Protein AF-A0AAT9H8S4-F1 (afdb_monomer)

Structure (mmCIF, N/CA/C/O backbone):
data_AF-A0AAT9H8S4-F1
#
_entry.id   AF-A0AAT9H8S4-F1
#
loop_
_atom_site.group_PDB
_atom_site.id
_atom_site.type_symbol
_atom_site.label_atom_id
_atom_site.label_alt_id
_atom_site.label_comp_id
_atom_site.label_asym_id
_atom_site.label_entity_id
_atom_site.label_seq_id
_atom_site.pdbx_PDB_ins_code
_atom_site.Cartn_x
_atom_site.Cartn_y
_atom_site.Cartn_z
_atom_site.occupancy
_atom_site.B_iso_or_equiv
_atom_site.auth_seq_id
_atom_site.auth_comp_id
_atom_site.auth_asym_id
_atom_site.auth_atom_id
_atom_site.pdbx_PDB_model_num
ATOM 1 N N . MET A 1 1 ? -5.177 -7.828 -10.642 1.00 79.25 1 MET A N 1
ATOM 2 C CA . MET A 1 1 ? -4.055 -7.073 -11.244 1.00 79.25 1 MET A CA 1
ATOM 3 C C . MET A 1 1 ? -4.598 -6.232 -12.386 1.00 79.25 1 MET A C 1
ATOM 5 O O . MET A 1 1 ? -5.302 -6.782 -13.224 1.00 79.25 1 MET A O 1
ATOM 9 N N . ARG A 1 2 ? -4.326 -4.923 -12.400 1.00 90.56 2 ARG A N 1
ATOM 10 C CA . ARG A 1 2 ? -4.705 -4.004 -13.485 1.00 90.56 2 ARG A CA 1
ATOM 11 C C . ARG A 1 2 ? -3.444 -3.386 -14.079 1.00 90.56 2 ARG A C 1
ATOM 13 O O . ARG A 1 2 ? -2.612 -2.885 -13.331 1.00 90.56 2 ARG A O 1
ATOM 20 N N . THR A 1 3 ? -3.341 -3.374 -15.402 1.00 88.88 3 THR A N 1
ATOM 21 C CA . THR A 1 3 ? -2.200 -2.789 -16.121 1.00 88.88 3 THR A CA 1
ATOM 22 C C . THR A 1 3 ? -2.670 -1.614 -16.969 1.00 88.88 3 THR A C 1
ATOM 24 O O . THR A 1 3 ? -3.715 -1.690 -17.615 1.00 88.88 3 THR A O 1
ATOM 27 N N . VAL A 1 4 ? -1.908 -0.523 -16.961 1.00 88.75 4 VAL A N 1
ATOM 28 C CA . VAL A 1 4 ? -2.146 0.687 -17.758 1.00 88.75 4 VAL A CA 1
ATOM 29 C C . VAL A 1 4 ? -0.836 1.084 -18.437 1.00 88.75 4 VAL A C 1
ATOM 31 O O . VAL A 1 4 ? 0.239 0.946 -17.857 1.00 88.75 4 VAL A O 1
ATOM 34 N N . ARG A 1 5 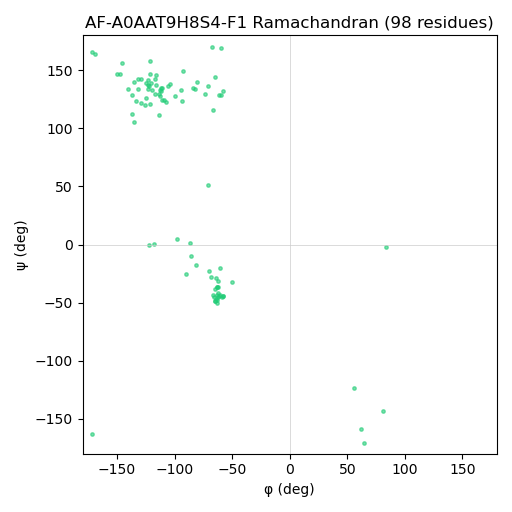? -0.916 1.567 -19.677 1.00 87.50 5 ARG A N 1
ATOM 35 C CA . ARG A 1 5 ? 0.222 2.129 -20.416 1.00 87.50 5 ARG A CA 1
ATOM 36 C C . ARG A 1 5 ? -0.045 3.601 -20.705 1.00 87.50 5 ARG A C 1
ATOM 38 O O . ARG A 1 5 ? -1.187 3.952 -20.994 1.00 87.50 5 ARG A O 1
ATOM 45 N N . GLY A 1 6 ? 0.987 4.433 -20.644 1.00 82.50 6 GLY A N 1
ATOM 46 C CA . GLY A 1 6 ? 0.885 5.850 -20.988 1.00 82.50 6 GLY A CA 1
ATOM 47 C C . GLY A 1 6 ? 2.249 6.522 -21.098 1.00 82.50 6 GLY A C 1
ATOM 48 O O . GLY A 1 6 ? 3.245 5.983 -20.620 1.00 82.50 6 GLY A O 1
ATOM 49 N N . ASP A 1 7 ? 2.284 7.700 -21.714 1.00 81.00 7 ASP A N 1
ATOM 50 C CA . ASP A 1 7 ? 3.497 8.507 -21.834 1.00 81.00 7 ASP A CA 1
ATOM 51 C C . ASP A 1 7 ? 3.585 9.520 -20.690 1.00 81.00 7 ASP A C 1
ATOM 53 O O . ASP A 1 7 ? 2.689 10.340 -20.481 1.00 81.00 7 ASP A O 1
ATOM 57 N N . ALA A 1 8 ? 4.682 9.472 -19.935 1.00 73.44 8 ALA A N 1
ATOM 58 C CA . ALA A 1 8 ? 4.988 10.467 -18.920 1.00 73.44 8 ALA A CA 1
ATOM 59 C C . ALA A 1 8 ? 5.675 11.678 -19.563 1.00 73.44 8 ALA A C 1
ATOM 61 O O . ALA A 1 8 ? 6.654 11.524 -20.293 1.00 73.44 8 ALA A O 1
ATOM 62 N N . LEU A 1 9 ? 5.237 12.890 -19.197 1.00 72.56 9 LEU A N 1
ATOM 63 C CA . LEU A 1 9 ? 5.715 14.163 -19.766 1.00 72.56 9 LEU A CA 1
ATOM 64 C C . LEU A 1 9 ? 7.248 14.310 -19.805 1.00 72.56 9 LEU A C 1
ATOM 66 O O . LEU A 1 9 ? 7.777 14.971 -20.692 1.00 72.56 9 LEU A O 1
ATOM 70 N N . ARG A 1 10 ? 7.961 13.720 -18.835 1.00 70.81 10 ARG A N 1
ATOM 71 C CA . ARG A 1 10 ? 9.434 13.751 -18.747 1.00 70.81 10 ARG A CA 1
ATOM 72 C C . ARG A 1 10 ? 10.098 12.370 -18.722 1.00 70.81 10 ARG A C 1
ATOM 74 O O . ARG A 1 10 ? 11.317 12.298 -18.635 1.00 70.81 10 ARG A O 1
ATOM 81 N N . GLY A 1 11 ? 9.314 11.293 -18.766 1.00 67.94 11 GLY A N 1
ATOM 82 C CA . GLY A 1 11 ? 9.802 9.915 -18.611 1.00 67.94 11 GLY A CA 1
ATOM 83 C C . GLY A 1 11 ? 9.581 9.028 -19.835 1.00 67.94 11 GLY A C 1
ATOM 84 O O . GLY A 1 11 ? 9.907 7.849 -19.784 1.00 67.94 11 GLY A O 1
ATOM 85 N N . GLY A 1 12 ? 8.988 9.552 -20.911 1.00 80.25 12 GLY A N 1
ATOM 86 C CA . GLY A 1 12 ? 8.599 8.738 -22.064 1.00 80.25 12 GLY A CA 1
ATOM 87 C C . GLY A 1 12 ? 7.570 7.665 -21.695 1.00 80.25 12 GLY A C 1
ATOM 88 O O . GLY A 1 12 ? 6.878 7.782 -20.680 1.00 80.25 12 GLY A O 1
ATOM 89 N N . ALA A 1 13 ? 7.478 6.617 -22.511 1.00 87.56 13 ALA A N 1
ATOM 90 C CA . ALA A 1 13 ? 6.528 5.529 -22.306 1.00 87.56 13 ALA A CA 1
ATOM 91 C C . ALA A 1 13 ? 6.762 4.797 -20.977 1.00 87.56 13 ALA A C 1
ATOM 93 O O . ALA A 1 13 ? 7.868 4.335 -20.683 1.00 87.56 13 ALA A O 1
ATOM 94 N N . GLN A 1 14 ? 5.691 4.659 -20.200 1.00 89.19 14 GLN A N 1
ATOM 95 C CA . GLN A 1 14 ? 5.658 3.960 -18.923 1.00 89.19 14 GLN A CA 1
ATOM 96 C C . GLN A 1 14 ? 4.607 2.847 -18.950 1.00 89.19 14 GLN A C 1
ATOM 98 O O . GLN A 1 14 ? 3.496 3.001 -19.470 1.00 89.19 14 GLN A O 1
ATOM 103 N N . VAL A 1 15 ? 4.947 1.720 -18.331 1.00 92.81 15 VAL A N 1
ATOM 104 C CA . VAL A 1 15 ? 4.009 0.642 -18.013 1.00 92.81 15 VAL A CA 1
ATOM 105 C C . VAL A 1 15 ? 3.762 0.668 -16.514 1.00 92.81 15 VAL A C 1
ATOM 107 O O . VAL A 1 15 ? 4.708 0.559 -15.735 1.00 92.81 15 VAL A O 1
ATOM 110 N N . VAL A 1 16 ? 2.497 0.808 -16.125 1.00 94.44 16 VAL A N 1
ATOM 111 C CA . VAL A 1 16 ? 2.052 0.831 -14.731 1.00 94.44 16 VAL A CA 1
ATOM 112 C C . VAL A 1 16 ? 1.250 -0.429 -14.438 1.00 94.44 16 VAL A C 1
ATOM 114 O O . VAL A 1 16 ? 0.245 -0.712 -15.089 1.00 94.44 16 VAL A O 1
ATOM 117 N N . GLU A 1 17 ? 1.674 -1.164 -13.422 1.00 96.50 17 GLU A N 1
ATOM 118 C CA . GLU A 1 17 ? 0.989 -2.333 -12.882 1.00 96.50 17 GLU A CA 1
ATOM 119 C C . GLU A 1 17 ? 0.464 -2.009 -11.489 1.00 96.50 17 GLU A C 1
ATOM 121 O O . GLU A 1 17 ? 1.189 -1.471 -10.652 1.00 96.50 17 GLU A O 1
ATOM 126 N N . VAL A 1 18 ? -0.803 -2.332 -11.243 1.00 97.75 18 VAL A N 1
ATOM 127 C CA . VAL A 1 18 ? -1.467 -2.140 -9.955 1.00 97.75 18 VAL A CA 1
ATOM 128 C C . VAL A 1 18 ? -1.976 -3.484 -9.454 1.00 97.75 18 VAL A C 1
ATOM 130 O O . VAL A 1 18 ? -2.793 -4.155 -10.101 1.00 97.75 18 VAL A O 1
ATOM 133 N N . THR A 1 19 ? -1.502 -3.879 -8.281 1.00 97.94 19 THR A N 1
ATOM 134 C CA . THR A 1 19 ? -1.946 -5.074 -7.566 1.00 97.94 19 THR A CA 1
ATOM 135 C C . THR A 1 19 ? -2.473 -4.697 -6.194 1.00 97.94 19 THR A C 1
ATOM 137 O O . THR A 1 19 ? -2.133 -3.652 -5.645 1.00 97.94 19 THR A O 1
ATOM 140 N N . GLU A 1 20 ? -3.305 -5.561 -5.630 1.00 98.12 20 GLU A N 1
ATOM 141 C CA . GLU A 1 20 ? -3.687 -5.441 -4.230 1.00 98.12 20 GLU A CA 1
ATOM 14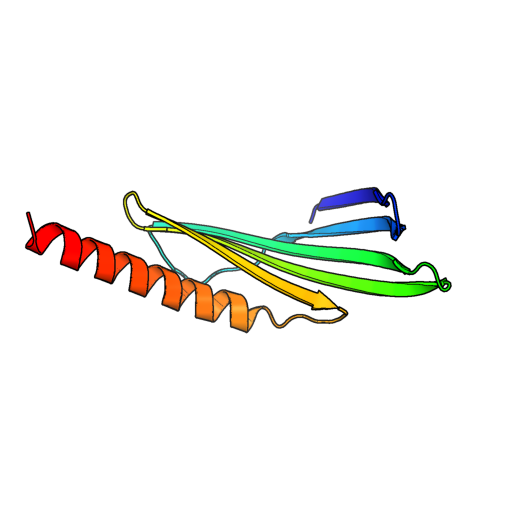2 C C . GLU A 1 20 ? -2.457 -5.646 -3.335 1.00 98.12 20 GLU A C 1
ATOM 144 O O . GLU A 1 20 ? -1.561 -6.433 -3.657 1.00 98.12 20 GLU A O 1
ATOM 149 N N . LEU A 1 21 ? -2.407 -4.909 -2.228 1.00 98.31 21 LEU A N 1
ATOM 150 C CA . LEU A 1 21 ? -1.452 -5.112 -1.148 1.00 98.31 21 LEU A CA 1
ATOM 151 C C . LEU A 1 21 ? -2.236 -5.572 0.085 1.00 98.31 21 LEU A C 1
ATOM 153 O O . LEU A 1 21 ? -2.966 -4.759 0.653 1.00 98.31 21 LEU A O 1
ATOM 157 N N . PRO A 1 22 ? -2.085 -6.834 0.525 1.00 97.94 22 PRO A N 1
ATOM 158 C CA . PRO A 1 22 ? -2.714 -7.300 1.751 1.00 97.94 22 PRO A CA 1
ATOM 159 C C . PRO A 1 22 ? -2.268 -6.451 2.942 1.00 97.94 22 PRO A C 1
ATOM 161 O O . PRO A 1 22 ? -1.071 -6.204 3.126 1.00 97.94 22 PRO A O 1
ATOM 164 N N . LEU A 1 23 ? -3.233 -6.018 3.750 1.00 98.38 23 LEU A N 1
ATOM 165 C CA . LEU A 1 23 ? -3.005 -5.228 4.957 1.00 98.38 23 LEU A CA 1
ATOM 166 C C . LEU A 1 23 ? -3.456 -6.013 6.198 1.00 98.38 23 LEU A C 1
ATOM 168 O O . LEU A 1 23 ? -4.464 -6.728 6.117 1.00 98.38 23 LEU A O 1
ATOM 172 N N . PRO A 1 24 ? -2.768 -5.849 7.348 1.00 97.75 24 PRO A N 1
ATOM 173 C CA . PRO A 1 24 ? -3.235 -6.389 8.628 1.00 97.75 24 PRO A CA 1
ATOM 174 C C . PRO A 1 24 ? -4.607 -5.813 8.981 1.00 97.75 24 PRO A C 1
ATOM 176 O O . PRO A 1 24 ? -5.035 -4.847 8.355 1.00 97.75 24 PRO A O 1
ATOM 179 N N . GLU A 1 25 ? -5.283 -6.348 10.000 1.00 97.69 25 GLU A N 1
ATOM 180 C CA . GLU A 1 25 ? -6.595 -5.868 10.475 1.00 97.69 25 GLU A CA 1
ATOM 181 C C . GLU A 1 25 ? -6.549 -4.499 11.189 1.00 97.69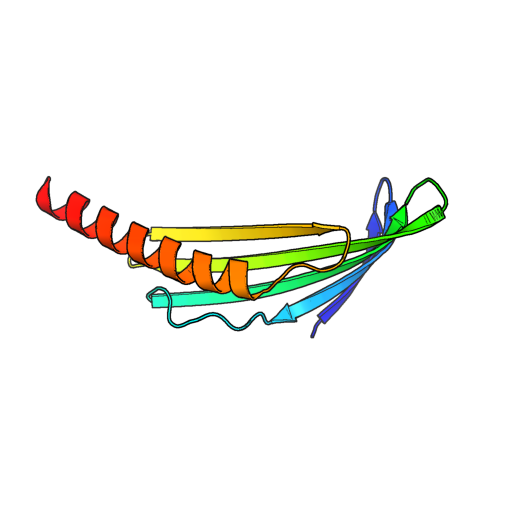 25 GLU A C 1
ATOM 183 O O . GLU A 1 25 ? -7.046 -4.303 12.296 1.00 97.69 25 GLU A O 1
ATOM 188 N N . ALA A 1 26 ? -5.931 -3.523 10.533 1.00 97.38 26 ALA A N 1
ATOM 189 C CA . ALA A 1 26 ? -5.812 -2.146 10.960 1.00 97.38 26 ALA A CA 1
ATOM 190 C C . ALA A 1 26 ? -7.077 -1.356 10.595 1.00 97.38 26 ALA A C 1
ATOM 192 O O . ALA A 1 26 ? -7.556 -1.410 9.459 1.00 97.38 26 ALA A O 1
ATOM 193 N N . GLY A 1 27 ? -7.575 -0.576 11.555 1.00 97.31 27 GLY A N 1
ATOM 194 C CA . GLY A 1 27 ? -8.792 0.223 11.423 1.00 97.31 27 GLY A CA 1
ATOM 195 C C . GLY A 1 27 ? -10.081 -0.581 11.244 1.00 97.31 27 GLY A C 1
ATOM 196 O O . GLY A 1 27 ? -10.101 -1.799 11.395 1.00 97.31 27 GLY A O 1
ATOM 197 N N . ASP A 1 28 ? -11.158 0.135 10.939 1.00 97.88 28 ASP A N 1
ATOM 198 C CA . ASP A 1 28 ? -12.497 -0.425 10.709 1.00 97.88 28 ASP A CA 1
ATOM 199 C C . ASP A 1 28 ? -12.710 -0.769 9.228 1.00 97.88 28 ASP A C 1
ATOM 201 O O . ASP A 1 28 ? -13.519 -1.623 8.875 1.00 97.88 28 ASP A O 1
ATOM 205 N N . ALA A 1 29 ? -11.982 -0.084 8.344 1.00 98.31 29 ALA A N 1
ATOM 206 C CA . ALA A 1 29 ? -11.910 -0.380 6.921 1.00 98.31 29 ALA A CA 1
ATOM 207 C C . ALA A 1 29 ? -10.518 -0.037 6.389 1.00 98.31 29 ALA A C 1
ATOM 209 O O . ALA A 1 29 ? -9.886 0.921 6.845 1.00 98.31 29 ALA A O 1
ATOM 210 N N . ARG A 1 30 ? -10.050 -0.813 5.408 1.00 98.31 30 ARG A N 1
ATOM 211 C CA . ARG A 1 30 ? -8.711 -0.672 4.834 1.00 98.31 30 ARG A CA 1
ATOM 212 C C . ARG A 1 30 ? -8.674 -1.101 3.374 1.00 98.31 30 ARG A C 1
ATOM 214 O O . ARG A 1 30 ? -9.366 -2.039 2.987 1.00 98.31 30 ARG A O 1
ATOM 221 N N . ALA A 1 31 ? -7.832 -0.440 2.593 1.00 98.50 31 ALA A N 1
ATOM 222 C CA . ALA A 1 31 ? -7.498 -0.842 1.234 1.00 98.50 31 ALA A CA 1
ATOM 223 C C . ALA A 1 31 ? -6.005 -0.620 0.992 1.00 98.50 31 ALA A C 1
ATOM 225 O O . ALA A 1 31 ? -5.465 0.433 1.342 1.00 98.50 31 ALA A O 1
ATOM 226 N N . GLY A 1 32 ? -5.343 -1.611 0.397 1.00 98.25 32 GLY A N 1
ATOM 227 C CA . GLY A 1 32 ? -3.924 -1.556 0.071 1.00 98.25 32 GLY A CA 1
ATOM 228 C C . GLY A 1 32 ? -3.686 -1.781 -1.414 1.00 98.25 32 GLY A C 1
ATOM 229 O O . GLY A 1 32 ? -4.277 -2.674 -2.020 1.00 98.25 32 GLY A O 1
ATOM 230 N N . LEU A 1 33 ? -2.789 -0.990 -1.997 1.00 98.50 33 LEU A N 1
ATOM 231 C CA . LEU A 1 33 ? -2.351 -1.125 -3.382 1.00 98.50 33 LEU A CA 1
ATOM 232 C C . LEU A 1 33 ? -0.825 -1.142 -3.458 1.00 98.50 33 LEU A C 1
ATOM 234 O O . LEU A 1 33 ? -0.145 -0.380 -2.774 1.00 98.50 33 LEU A O 1
ATOM 238 N N . ARG A 1 34 ? -0.287 -1.967 -4.352 1.00 98.38 34 ARG A N 1
ATOM 239 C CA . ARG A 1 34 ? 1.087 -1.873 -4.842 1.00 98.38 34 ARG A CA 1
ATOM 240 C C . ARG A 1 34 ? 1.042 -1.409 -6.288 1.00 98.38 34 ARG A C 1
ATOM 242 O O . ARG A 1 34 ? 0.412 -2.040 -7.132 1.00 98.38 34 ARG A O 1
ATOM 249 N N . LEU A 1 35 ? 1.744 -0.322 -6.560 1.00 97.56 35 LEU A N 1
ATOM 250 C CA . LEU A 1 35 ? 1.992 0.195 -7.891 1.00 97.56 35 LEU A CA 1
ATOM 251 C C . LEU A 1 35 ? 3.433 -0.106 -8.277 1.00 97.56 35 LEU A C 1
ATOM 253 O O . LEU A 1 35 ? 4.359 0.073 -7.485 1.00 97.56 35 LEU A O 1
ATOM 257 N N . THR A 1 36 ? 3.631 -0.553 -9.507 1.00 96.44 36 THR A N 1
ATOM 258 C CA . THR A 1 36 ? 4.955 -0.670 -10.105 1.00 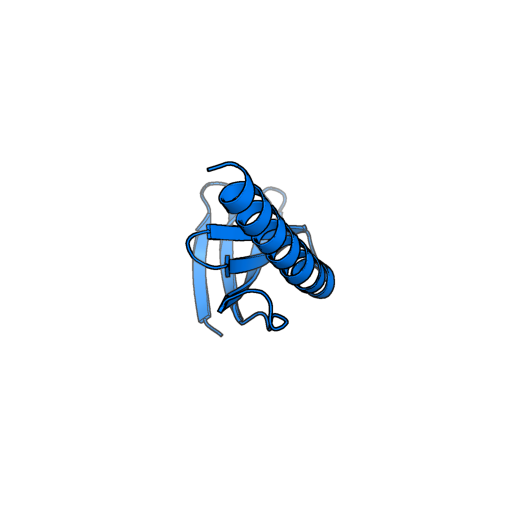96.44 36 THR A CA 1
ATOM 259 C C . THR A 1 36 ? 4.943 0.000 -11.462 1.00 96.44 36 THR A C 1
ATOM 261 O O . THR A 1 36 ? 4.140 -0.341 -12.322 1.00 96.44 36 THR A O 1
ATOM 264 N N . MET A 1 37 ? 5.818 0.981 -11.636 1.00 93.88 37 MET A N 1
ATOM 265 C CA . MET A 1 37 ? 5.980 1.716 -12.879 1.00 93.88 37 MET A CA 1
ATOM 266 C C . MET A 1 37 ? 7.343 1.382 -13.465 1.00 93.88 37 MET A C 1
ATOM 268 O O . MET A 1 37 ? 8.355 1.461 -12.769 1.00 93.88 37 MET A O 1
ATOM 272 N N . THR A 1 38 ? 7.359 0.982 -14.730 1.00 93.06 38 THR A N 1
ATOM 273 C CA . THR A 1 38 ? 8.582 0.663 -15.467 1.00 93.06 38 THR A CA 1
ATOM 274 C C . THR A 1 38 ? 8.662 1.486 -16.738 1.00 93.06 38 THR A C 1
ATOM 276 O O . THR A 1 38 ? 7.668 1.643 -17.448 1.00 93.06 38 THR A O 1
ATOM 279 N N . GLY A 1 39 ? 9.857 1.979 -17.035 1.00 88.94 39 GLY A N 1
ATOM 280 C CA . GLY A 1 39 ? 10.138 2.746 -18.240 1.00 88.94 39 GLY A CA 1
ATOM 281 C C . GLY A 1 39 ? 11.631 3.003 -18.384 1.00 88.94 39 GLY A C 1
ATOM 282 O O . GLY A 1 39 ? 12.451 2.330 -17.756 1.00 88.94 39 GLY A O 1
ATOM 283 N N . LYS A 1 40 ? 11.992 3.971 -19.223 1.00 82.69 40 LYS A N 1
ATOM 284 C CA . LYS A 1 40 ? 13.377 4.429 -19.377 1.00 82.69 40 LYS A CA 1
ATOM 285 C C . LYS A 1 40 ? 13.499 5.843 -18.823 1.00 82.69 40 LYS A C 1
ATOM 287 O O . LYS A 1 40 ? 12.642 6.678 -19.092 1.00 82.69 40 LYS A O 1
ATOM 292 N N . ALA A 1 41 ? 14.542 6.109 -18.044 1.00 71.50 41 ALA A N 1
ATOM 293 C CA . ALA A 1 41 ? 14.913 7.477 -17.707 1.00 71.50 41 ALA A CA 1
ATOM 294 C C . ALA A 1 41 ? 15.411 8.223 -18.958 1.00 71.50 41 ALA A C 1
ATOM 296 O O . ALA A 1 41 ? 15.623 7.630 -20.019 1.00 71.50 41 ALA A O 1
ATOM 297 N N . SER A 1 42 ? 15.582 9.541 -18.844 1.00 70.69 42 SER A N 1
ATOM 298 C CA . SER A 1 42 ? 16.021 10.408 -19.947 1.00 70.69 42 SER A CA 1
ATOM 299 C C . SER A 1 42 ? 17.402 10.049 -20.511 1.00 70.69 42 SER A C 1
ATOM 301 O O . SER A 1 42 ? 17.708 10.413 -21.640 1.00 70.69 42 SER A O 1
ATOM 303 N N . ASP A 1 43 ? 18.221 9.326 -19.747 1.00 74.69 43 ASP A N 1
ATOM 304 C CA . ASP A 1 43 ? 19.524 8.772 -20.142 1.00 74.69 43 ASP A CA 1
ATOM 305 C C . ASP A 1 43 ? 19.422 7.389 -20.824 1.00 74.69 43 ASP A C 1
ATOM 307 O O . ASP A 1 43 ? 20.431 6.789 -21.190 1.00 74.69 43 ASP A O 1
ATOM 311 N N . GLY A 1 44 ? 18.204 6.868 -21.004 1.00 75.00 44 GLY A N 1
ATOM 312 C CA . GLY A 1 44 ? 17.932 5.557 -21.588 1.00 75.00 44 GLY A CA 1
ATOM 313 C C . GLY A 1 44 ? 18.032 4.388 -20.604 1.00 75.00 44 GLY A C 1
ATOM 314 O O . GLY A 1 44 ? 17.734 3.255 -21.000 1.00 75.00 44 GLY A O 1
ATOM 315 N N . VAL A 1 45 ? 18.393 4.632 -19.340 1.00 79.75 45 VAL A N 1
ATOM 316 C CA . VAL A 1 45 ? 18.544 3.587 -18.323 1.00 79.75 45 VAL A CA 1
ATOM 317 C C . VAL A 1 45 ? 17.163 3.079 -17.891 1.00 79.75 45 VAL A C 1
ATOM 319 O O . VAL A 1 45 ? 16.284 3.885 -17.566 1.00 79.75 45 VAL A O 1
ATOM 322 N N . PRO A 1 46 ? 16.922 1.753 -17.873 1.00 83.06 46 PRO A N 1
ATOM 323 C CA . PRO A 1 46 ? 15.681 1.201 -17.350 1.00 83.06 46 PRO A CA 1
ATOM 324 C C . PRO A 1 46 ? 15.486 1.575 -15.882 1.00 83.06 46 PRO A C 1
ATOM 326 O O . PRO A 1 46 ? 16.358 1.340 -15.047 1.00 83.06 46 PRO A O 1
ATOM 329 N N . THR A 1 47 ? 14.316 2.111 -15.555 1.00 89.00 47 THR A N 1
ATOM 330 C CA . THR A 1 47 ? 13.946 2.451 -14.183 1.00 89.00 47 THR A CA 1
ATOM 331 C C . THR A 1 47 ? 12.686 1.710 -13.766 1.00 89.00 47 THR A C 1
ATOM 333 O O . THR A 1 47 ? 11.790 1.429 -14.566 1.00 89.00 47 THR A O 1
ATOM 336 N N . ARG A 1 48 ? 12.638 1.366 -12.478 1.00 92.75 48 ARG A N 1
ATOM 337 C CA . ARG A 1 48 ? 11.462 0.807 -11.817 1.00 92.75 48 ARG A CA 1
ATOM 338 C C . ARG A 1 48 ? 11.161 1.661 -10.601 1.00 92.75 48 ARG A C 1
ATOM 340 O O . ARG A 1 48 ? 12.003 1.751 -9.716 1.00 92.75 48 ARG A O 1
ATOM 347 N N . LEU A 1 49 ? 9.978 2.254 -10.548 1.00 94.50 49 LEU A N 1
ATOM 348 C CA . LEU A 1 49 ? 9.430 2.86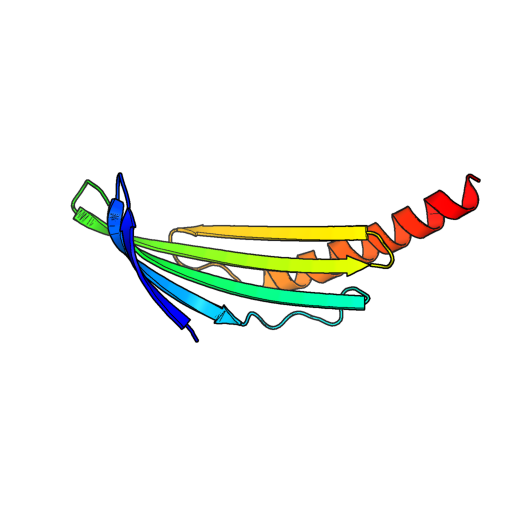1 -9.341 1.00 94.50 49 LEU A CA 1
ATOM 349 C C . LEU A 1 49 ? 8.439 1.872 -8.732 1.00 94.50 49 LEU A C 1
ATOM 351 O O . LEU A 1 49 ? 7.521 1.421 -9.415 1.00 94.50 49 LEU A O 1
ATOM 355 N N . THR A 1 50 ? 8.600 1.569 -7.451 1.00 97.69 50 THR A N 1
ATOM 356 C CA . THR A 1 50 ? 7.608 0.814 -6.684 1.00 97.69 50 THR A CA 1
ATOM 357 C C . THR A 1 50 ? 7.003 1.741 -5.641 1.00 97.69 50 THR A C 1
ATOM 359 O O . THR A 1 50 ? 7.739 2.439 -4.948 1.00 97.69 50 THR A O 1
ATOM 362 N N . VAL A 1 51 ? 5.675 1.750 -5.519 1.00 98.31 51 VAL A N 1
ATOM 363 C CA . VAL A 1 51 ? 4.951 2.504 -4.4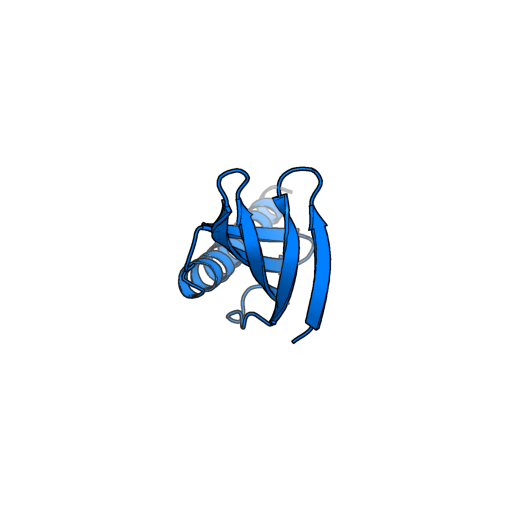88 1.00 98.31 51 VAL A CA 1
ATOM 364 C C . VAL A 1 51 ? 3.899 1.603 -3.859 1.00 98.31 51 VAL A C 1
ATOM 366 O O . VAL A 1 51 ? 3.027 1.084 -4.546 1.00 98.31 51 VAL A O 1
ATOM 369 N N . ASN A 1 52 ? 3.955 1.446 -2.546 1.00 98.62 52 ASN A N 1
ATOM 370 C CA . ASN A 1 52 ? 2.882 0.875 -1.749 1.00 98.62 52 ASN A CA 1
ATOM 371 C C . ASN A 1 52 ? 2.015 2.016 -1.206 1.00 98.62 52 ASN A C 1
ATOM 373 O O . ASN A 1 52 ? 2.538 2.994 -0.666 1.00 98.62 52 ASN A O 1
ATOM 377 N N . LEU A 1 53 ? 0.701 1.874 -1.329 1.00 98.31 53 LEU A N 1
ATOM 378 C CA . LEU A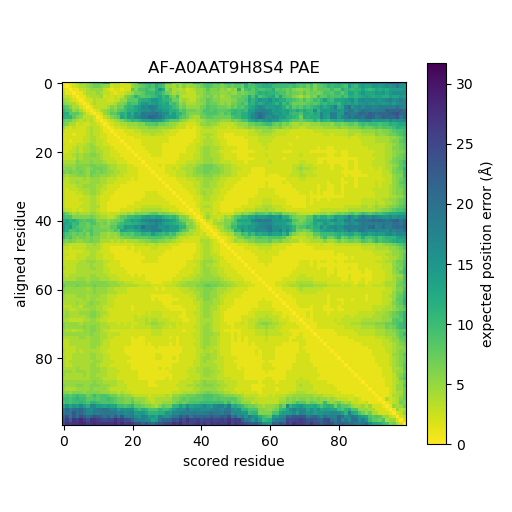 1 53 ? -0.301 2.786 -0.795 1.00 98.31 53 LEU A CA 1
ATOM 379 C C . LEU A 1 53 ? -1.232 2.015 0.138 1.00 98.31 53 LEU A C 1
ATOM 381 O O . LEU A 1 53 ? -1.674 0.918 -0.199 1.00 98.31 53 LEU A O 1
ATOM 385 N N . ALA A 1 54 ? -1.551 2.598 1.288 1.00 98.62 54 ALA A N 1
ATOM 386 C CA . ALA A 1 54 ? -2.578 2.090 2.188 1.00 98.62 54 ALA A CA 1
ATOM 387 C C . ALA A 1 54 ? -3.50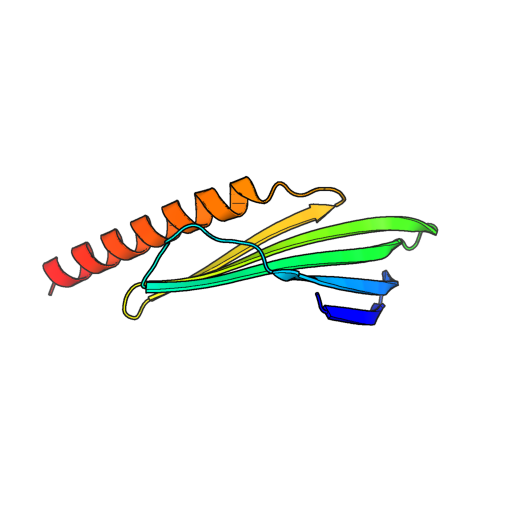7 3.232 2.597 1.00 98.62 54 ALA A C 1
ATOM 389 O O . ALA A 1 54 ? -3.032 4.304 2.960 1.00 98.62 54 ALA A O 1
ATOM 390 N N . ALA A 1 55 ? -4.814 2.996 2.553 1.00 98.50 55 ALA A N 1
ATOM 391 C CA . ALA A 1 55 ? -5.828 3.884 3.109 1.00 98.50 55 ALA A CA 1
ATOM 392 C C . ALA A 1 55 ? -6.559 3.144 4.228 1.00 98.50 55 ALA A C 1
ATOM 394 O O . ALA A 1 55 ? -6.983 2.002 4.035 1.00 98.50 55 ALA A O 1
ATOM 395 N N . ILE A 1 56 ? -6.668 3.770 5.399 1.00 98.56 56 ILE A N 1
ATOM 396 C CA . ILE A 1 56 ? -7.185 3.142 6.618 1.00 98.56 56 ILE A CA 1
ATOM 397 C C . ILE A 1 56 ? -8.127 4.117 7.308 1.00 98.56 56 ILE A C 1
ATOM 399 O O . ILE A 1 56 ? -7.742 5.255 7.577 1.00 98.56 56 ILE A O 1
ATOM 403 N N . ARG A 1 57 ? -9.334 3.655 7.629 1.00 98.19 57 ARG A N 1
ATOM 404 C CA . ARG A 1 57 ? -10.332 4.407 8.394 1.00 98.19 57 ARG A CA 1
ATOM 405 C C . ARG A 1 57 ? -10.401 3.902 9.833 1.00 98.19 57 ARG A C 1
ATOM 407 O O . ARG A 1 57 ? -10.402 2.692 10.057 1.00 98.19 57 ARG A O 1
ATOM 414 N N . VAL A 1 58 ? -10.494 4.821 10.788 1.00 97.75 58 VAL A N 1
ATOM 415 C CA . VAL A 1 58 ? -10.670 4.568 12.224 1.00 97.75 58 VAL A CA 1
ATOM 416 C C . VAL A 1 58 ? -11.735 5.528 12.760 1.00 97.75 58 VAL A C 1
ATOM 418 O O . VAL A 1 58 ? -11.467 6.713 12.951 1.00 97.75 58 VAL A O 1
ATOM 421 N N . GLY A 1 59 ? -12.941 5.033 13.024 1.00 94.62 59 GLY A N 1
ATOM 422 C CA . GLY A 1 59 ? -14.109 5.871 13.278 1.00 94.62 59 GLY A CA 1
ATOM 423 C C . GLY A 1 59 ? -14.341 6.838 12.114 1.00 94.62 59 GLY A C 1
ATOM 424 O O . GLY A 1 59 ? -14.434 6.413 10.963 1.00 94.62 59 GLY A O 1
ATOM 425 N N . GLU A 1 60 ? -14.366 8.133 12.425 1.00 93.00 60 GLU A N 1
ATOM 426 C CA . GLU A 1 60 ? -14.503 9.222 11.446 1.00 93.00 60 GLU A CA 1
ATOM 427 C C . GLU A 1 60 ? -13.160 9.669 10.840 1.00 93.00 60 GLU A C 1
ATOM 429 O O . GLU A 1 60 ? -13.131 10.428 9.874 1.00 93.00 60 GLU A O 1
ATOM 434 N N . GLU A 1 61 ? -12.033 9.192 11.377 1.00 94.75 61 GLU A N 1
ATOM 435 C CA . GLU A 1 61 ? -10.699 9.598 10.937 1.00 94.75 61 GLU A CA 1
ATOM 436 C C . GLU A 1 61 ? -10.154 8.665 9.856 1.00 94.75 61 GLU A C 1
ATOM 438 O O . GLU A 1 61 ? -10.434 7.465 9.831 1.00 94.75 61 GLU A O 1
ATOM 443 N N . THR A 1 62 ? -9.325 9.200 8.962 1.00 96.44 62 THR A N 1
ATOM 444 C CA . THR A 1 62 ? -8.671 8.422 7.902 1.00 96.44 62 THR A CA 1
ATOM 445 C C . THR A 1 62 ? -7.202 8.800 7.782 1.00 96.44 62 THR A C 1
ATOM 447 O O . THR A 1 62 ? -6.844 9.974 7.828 1.00 96.44 62 THR A O 1
ATOM 450 N N . ILE A 1 63 ? -6.346 7.803 7.569 1.00 97.06 63 ILE A N 1
ATOM 451 C CA . ILE A 1 63 ? -4.937 7.994 7.223 1.00 97.06 63 ILE A CA 1
ATOM 452 C C . ILE A 1 63 ? -4.634 7.338 5.878 1.00 97.06 63 ILE A C 1
ATOM 454 O O . ILE A 1 63 ? -5.095 6.234 5.586 1.00 97.06 63 ILE A O 1
ATOM 458 N N . THR A 1 64 ? -3.839 8.028 5.060 1.00 98.00 64 THR A N 1
ATOM 459 C CA . THR A 1 64 ? -3.231 7.459 3.854 1.00 98.00 64 THR A CA 1
ATOM 460 C C . THR A 1 64 ? -1.723 7.388 4.043 1.00 98.00 64 THR A C 1
ATOM 462 O O . THR A 1 64 ? -1.091 8.373 4.420 1.00 98.00 64 THR A O 1
ATOM 465 N N . LEU A 1 65 ? -1.146 6.223 3.775 1.00 97.38 65 LEU A N 1
ATOM 466 C CA . LEU A 1 65 ? 0.285 5.964 3.842 1.00 97.38 65 LEU A CA 1
ATOM 467 C C . LEU A 1 65 ? 0.815 5.719 2.437 1.00 97.38 65 LEU A C 1
ATOM 469 O O . LEU A 1 65 ? 0.235 4.940 1.680 1.00 97.38 65 LEU A O 1
ATOM 473 N N . THR A 1 66 ? 1.943 6.344 2.114 1.00 97.44 66 THR A N 1
ATOM 474 C CA . THR A 1 66 ? 2.696 6.065 0.889 1.00 97.44 66 THR A CA 1
ATOM 475 C C . THR A 1 66 ? 4.114 5.659 1.261 1.00 97.44 66 THR A C 1
ATOM 477 O O . THR A 1 66 ? 4.744 6.270 2.120 1.00 97.44 66 THR A O 1
ATOM 480 N N . ASN A 1 67 ? 4.603 4.589 0.645 1.00 97.94 67 ASN A N 1
ATOM 481 C CA . ASN A 1 67 ? 5.971 4.114 0.803 1.00 97.94 67 ASN A CA 1
ATOM 482 C C . ASN A 1 67 ? 6.489 3.740 -0.580 1.00 97.94 67 ASN A C 1
ATOM 484 O O . ASN A 1 67 ? 5.974 2.807 -1.196 1.00 97.94 67 ASN A O 1
ATOM 488 N N . GLY A 1 68 ? 7.461 4.488 -1.087 1.00 97.38 68 GLY A N 1
ATOM 489 C CA . GLY A 1 68 ? 7.921 4.329 -2.455 1.00 97.38 68 GLY A CA 1
ATOM 490 C C . GLY A 1 68 ? 9.408 4.573 -2.616 1.00 97.38 68 GLY A C 1
ATOM 491 O O . GLY A 1 68 ? 10.033 5.273 -1.823 1.00 97.38 68 GLY A O 1
ATOM 492 N N . GLY A 1 69 ? 9.960 3.989 -3.672 1.00 95.75 69 GLY A N 1
ATOM 493 C CA . GLY A 1 69 ? 11.371 4.088 -4.002 1.00 95.75 69 GLY A CA 1
ATOM 494 C C . GLY A 1 69 ? 11.682 3.494 -5.368 1.00 95.75 69 GLY A C 1
ATOM 495 O O . GLY A 1 69 ? 10.871 2.772 -5.960 1.00 95.75 69 GLY A O 1
ATOM 496 N N . LEU A 1 70 ? 12.873 3.812 -5.874 1.00 93.94 70 LEU A N 1
ATOM 497 C CA . LEU A 1 70 ? 13.412 3.146 -7.054 1.00 93.94 70 LEU A CA 1
ATOM 498 C C . LEU A 1 70 ? 13.806 1.708 -6.693 1.00 93.94 70 LEU A C 1
ATOM 500 O O . LEU A 1 70 ? 14.418 1.461 -5.658 1.00 93.94 70 LEU A O 1
ATOM 504 N N . GLY A 1 71 ? 13.462 0.761 -7.560 1.00 93.06 71 GLY A N 1
ATOM 505 C CA . GLY A 1 71 ? 13.691 -0.661 -7.336 1.00 93.06 71 GLY A CA 1
ATOM 506 C C . GLY A 1 71 ? 12.634 -1.298 -6.437 1.00 93.06 71 GLY A C 1
ATOM 507 O O . GLY A 1 71 ? 11.439 -1.020 -6.562 1.00 93.06 71 GLY A O 1
ATOM 508 N N . ALA A 1 72 ? 13.065 -2.229 -5.588 1.00 93.56 72 ALA A N 1
ATOM 509 C CA . ALA A 1 72 ? 12.179 -2.982 -4.709 1.00 93.56 72 ALA A CA 1
ATOM 510 C C . ALA A 1 72 ? 11.817 -2.175 -3.454 1.00 93.56 72 ALA A C 1
ATOM 512 O O . ALA A 1 72 ? 12.668 -1.532 -2.848 1.00 93.56 72 ALA A O 1
ATOM 513 N N . VAL A 1 73 ? 10.553 -2.266 -3.039 1.00 97.38 73 VAL A N 1
ATOM 514 C CA . VAL A 1 73 ? 10.056 -1.701 -1.778 1.00 97.38 73 VAL A CA 1
ATOM 515 C C . VAL A 1 73 ? 9.397 -2.811 -0.969 1.00 97.38 73 VAL A C 1
ATOM 517 O O . VAL A 1 73 ? 8.494 -3.504 -1.464 1.00 97.38 73 VAL A O 1
ATOM 520 N N . LEU A 1 74 ? 9.858 -2.953 0.274 1.00 97.12 74 LEU A N 1
ATOM 521 C CA . LEU A 1 74 ? 9.382 -3.942 1.238 1.00 97.12 74 LEU A CA 1
ATOM 522 C C . LEU A 1 74 ? 7.922 -3.642 1.636 1.00 97.12 74 LEU A C 1
ATOM 524 O O . LEU A 1 74 ? 7.654 -2.570 2.194 1.00 97.12 74 LEU A O 1
ATOM 528 N N . PRO A 1 75 ? 6.955 -4.528 1.321 1.00 97.12 75 PRO A N 1
ATOM 529 C CA . PRO A 1 75 ? 5.556 -4.338 1.716 1.00 97.12 75 PRO A CA 1
ATOM 530 C C . PRO A 1 75 ? 5.348 -4.345 3.229 1.00 97.12 75 PRO A C 1
ATOM 532 O O . PRO A 1 75 ? 4.444 -3.666 3.717 1.00 97.12 75 PRO A O 1
ATOM 535 N N . GLU A 1 76 ? 6.191 -5.064 3.965 1.00 98.00 76 GLU A N 1
ATOM 536 C CA . GLU A 1 76 ? 6.077 -5.274 5.408 1.00 98.00 76 GLU A CA 1
ATOM 537 C C . GLU A 1 76 ? 6.186 -3.950 6.168 1.00 98.00 76 GLU A C 1
ATOM 539 O O . GLU A 1 76 ? 5.520 -3.754 7.181 1.00 98.00 76 GLU A O 1
ATOM 544 N N . VAL A 1 77 ? 6.952 -2.991 5.635 1.00 98.19 77 VAL A N 1
ATOM 545 C CA . VAL A 1 77 ? 7.046 -1.639 6.198 1.00 98.19 77 VAL A CA 1
ATOM 546 C C . VAL A 1 77 ? 5.693 -0.932 6.115 1.00 98.19 77 VAL A C 1
ATOM 548 O O . VAL A 1 77 ? 5.223 -0.376 7.102 1.00 98.19 77 VAL A O 1
ATOM 551 N N . THR A 1 78 ? 5.017 -0.986 4.964 1.00 98.50 78 THR A N 1
ATOM 552 C CA . THR A 1 78 ? 3.680 -0.389 4.817 1.00 98.50 78 THR A CA 1
ATOM 553 C C . THR A 1 78 ? 2.660 -1.092 5.706 1.00 98.50 78 THR A C 1
ATOM 555 O O . THR A 1 78 ? 1.821 -0.424 6.303 1.00 98.50 78 THR A O 1
ATOM 558 N N . GLN A 1 79 ? 2.745 -2.415 5.847 1.00 98.50 79 GLN A N 1
ATOM 559 C CA . GLN A 1 79 ? 1.865 -3.193 6.723 1.00 98.50 79 GLN A CA 1
ATOM 560 C C . GLN A 1 79 ? 2.060 -2.827 8.202 1.00 98.50 79 GLN A C 1
ATOM 562 O O . GLN A 1 79 ? 1.087 -2.517 8.887 1.00 98.50 79 GLN A O 1
ATOM 567 N N . ALA A 1 80 ? 3.304 -2.779 8.682 1.00 98.50 80 ALA A N 1
ATOM 568 C CA . ALA A 1 80 ? 3.617 -2.391 10.055 1.00 98.50 80 ALA A CA 1
ATOM 569 C C . ALA A 1 80 ? 3.176 -0.949 10.351 1.00 98.50 80 ALA A C 1
ATOM 571 O O . ALA A 1 80 ? 2.521 -0.686 11.361 1.00 98.50 80 ALA A O 1
ATOM 572 N N . MET A 1 81 ? 3.455 -0.019 9.432 1.00 98.44 81 MET A N 1
ATOM 573 C CA . MET A 1 81 ? 3.048 1.380 9.582 1.00 98.44 81 MET A CA 1
ATOM 574 C C . MET A 1 81 ? 1.532 1.570 9.487 1.00 98.44 81 MET A C 1
ATOM 576 O O . MET A 1 81 ? 1.000 2.484 10.113 1.00 98.44 81 MET A O 1
ATOM 580 N N . SER A 1 82 ? 0.827 0.693 8.767 1.00 98.44 82 SER A N 1
ATOM 581 C CA . SER A 1 82 ? -0.640 0.674 8.732 1.00 98.44 82 SER A CA 1
ATOM 582 C C . SER A 1 82 ? -1.221 0.376 10.110 1.00 98.44 82 SER A C 1
ATOM 584 O O . SER A 1 82 ? -2.096 1.102 10.582 1.00 98.44 82 SER A O 1
ATOM 586 N N . GLN A 1 83 ? -0.693 -0.648 10.784 1.00 98.38 83 GLN A N 1
ATOM 587 C CA . GLN A 1 83 ? -1.111 -0.988 12.141 1.00 98.38 83 GLN A CA 1
ATOM 588 C C . GLN A 1 83 ? -0.788 0.144 13.123 1.00 98.38 83 GLN A C 1
ATOM 590 O O . GLN A 1 83 ? -1.679 0.627 13.820 1.00 98.38 83 GLN A O 1
ATOM 595 N N . LEU A 1 84 ? 0.457 0.632 13.108 1.00 98.44 84 LEU A N 1
ATOM 596 C CA . LEU A 1 84 ? 0.893 1.719 13.986 1.00 98.44 84 LEU A CA 1
ATOM 597 C C . LEU A 1 84 ? 0.054 2.994 13.794 1.00 98.44 84 LEU A C 1
ATOM 599 O O . LEU A 1 84 ? -0.359 3.623 14.769 1.00 98.44 84 LEU A O 1
ATOM 603 N N . GLY A 1 85 ? -0.216 3.377 12.543 1.00 97.69 85 GLY A N 1
ATOM 604 C CA . GLY A 1 85 ? -1.027 4.548 12.213 1.00 97.69 85 GLY A CA 1
ATOM 605 C C . GLY A 1 85 ? -2.467 4.417 12.710 1.00 97.69 85 GLY A C 1
ATOM 606 O O . GLY A 1 85 ? -2.996 5.354 13.310 1.00 97.69 85 GLY A O 1
ATOM 607 N N . ALA A 1 86 ? -3.078 3.242 12.535 1.00 98.12 86 ALA A N 1
ATOM 608 C CA . ALA A 1 86 ? -4.417 2.974 13.050 1.00 98.12 86 ALA A CA 1
ATOM 609 C C . ALA A 1 86 ? -4.467 3.054 14.582 1.00 98.12 86 ALA A C 1
ATOM 611 O O . ALA A 1 86 ? -5.357 3.700 15.138 1.00 98.12 86 ALA A O 1
ATOM 612 N N . ASP A 1 87 ? -3.494 2.461 15.273 1.00 97.50 87 ASP A N 1
ATOM 613 C CA . ASP A 1 87 ? -3.420 2.506 16.736 1.00 97.50 87 ASP A CA 1
ATOM 614 C C . ASP A 1 87 ? -3.230 3.933 17.252 1.00 97.50 87 ASP A C 1
ATOM 616 O O . ASP A 1 87 ? -3.857 4.331 18.242 1.00 97.50 87 ASP A O 1
ATOM 620 N N . ARG A 1 88 ? -2.452 4.751 16.534 1.00 96.62 88 ARG A N 1
ATOM 621 C CA . ARG A 1 88 ? -2.283 6.162 16.876 1.00 96.62 88 ARG A CA 1
ATOM 622 C C . ARG A 1 88 ? -3.571 6.965 16.701 1.00 96.62 88 ARG A C 1
ATOM 624 O O . ARG A 1 88 ? -3.893 7.753 17.591 1.00 96.62 88 ARG A O 1
ATOM 631 N N . LEU A 1 89 ? -4.315 6.758 15.613 1.00 96.06 89 LEU A N 1
ATOM 632 C CA . LEU A 1 89 ? -5.616 7.408 15.409 1.00 96.06 89 LEU A CA 1
ATOM 633 C C . LEU A 1 89 ? -6.630 7.006 16.485 1.00 96.06 89 LEU A C 1
ATOM 635 O O . LEU A 1 89 ? -7.321 7.871 17.022 1.00 96.06 89 LEU A O 1
ATOM 639 N N . ARG A 1 90 ? -6.676 5.722 16.870 1.00 95.62 90 ARG A N 1
ATOM 640 C CA . ARG A 1 90 ? -7.533 5.252 17.975 1.00 95.62 90 ARG A CA 1
ATOM 641 C C . ARG A 1 90 ? -7.216 5.981 19.277 1.00 95.62 90 ARG A C 1
ATOM 643 O O . ARG A 1 90 ? -8.132 6.393 19.986 1.00 95.62 90 ARG A O 1
ATOM 650 N N . GLU A 1 91 ? -5.932 6.143 19.587 1.00 94.56 91 GLU A N 1
ATOM 651 C CA . GLU A 1 91 ? -5.495 6.849 20.791 1.00 94.56 91 GLU A CA 1
ATOM 652 C C . GLU A 1 91 ? -5.864 8.335 20.759 1.00 94.56 91 GLU A C 1
ATOM 654 O O . GLU A 1 91 ? -6.423 8.844 21.728 1.00 94.56 91 GLU A O 1
ATOM 659 N N . ILE A 1 92 ? -5.630 9.021 19.637 1.00 91.94 92 ILE A N 1
ATOM 660 C CA . ILE A 1 92 ? -6.022 10.429 19.467 1.00 91.94 92 ILE A CA 1
ATOM 661 C C . ILE A 1 92 ? -7.539 10.586 19.638 1.00 91.94 92 ILE A C 1
ATOM 663 O O . ILE A 1 92 ? -7.986 11.456 20.383 1.00 91.94 92 ILE A O 1
ATOM 667 N N . GLY A 1 93 ? -8.331 9.700 19.028 1.00 88.31 93 GLY A N 1
ATOM 668 C CA . GLY A 1 93 ? -9.787 9.707 19.163 1.00 88.31 93 GLY A CA 1
ATOM 669 C C . GLY A 1 93 ? -10.264 9.476 20.602 1.00 88.31 93 GLY A C 1
ATOM 670 O O . GLY A 1 93 ? -11.235 10.095 21.033 1.00 88.31 93 GLY A O 1
ATOM 671 N N . ARG A 1 94 ? -9.585 8.627 21.389 1.00 88.19 94 ARG A N 1
ATOM 672 C CA . ARG A 1 94 ? -9.870 8.478 22.831 1.00 88.19 94 ARG A CA 1
ATOM 673 C C . ARG A 1 94 ? -9.560 9.758 23.602 1.00 88.19 94 ARG A C 1
ATOM 675 O O . ARG A 1 94 ? -10.408 10.218 24.359 1.00 88.19 94 ARG A O 1
ATOM 682 N N . GLN A 1 95 ? -8.384 10.344 23.385 1.00 87.12 95 GLN A N 1
ATOM 683 C CA . GLN A 1 95 ? -7.958 11.570 24.068 1.00 87.12 95 GLN A CA 1
ATOM 684 C C . GLN A 1 95 ? -8.860 12.768 23.742 1.00 87.12 95 GLN A C 1
ATOM 686 O O . GLN A 1 95 ? -9.136 13.577 24.624 1.00 87.12 95 GLN A O 1
ATOM 691 N N . GLY A 1 96 ? -9.352 12.863 22.502 1.00 79.25 96 GLY A N 1
ATOM 692 C CA . GLY A 1 96 ? -10.299 13.896 22.084 1.00 79.25 96 GLY A CA 1
ATOM 693 C C . GLY A 1 96 ? -11.610 13.843 22.867 1.00 79.25 96 GLY A C 1
ATOM 694 O O . GLY A 1 96 ? -12.067 14.875 23.337 1.00 79.25 96 GLY A O 1
ATOM 695 N N . ARG A 1 97 ? -12.167 12.645 23.097 1.00 76.81 97 ARG A N 1
ATOM 696 C CA . ARG A 1 97 ? -13.432 12.459 23.837 1.00 76.81 97 ARG A CA 1
ATOM 697 C C . ARG A 1 97 ? -13.336 12.746 25.338 1.00 76.81 97 ARG A C 1
ATOM 699 O O . ARG A 1 97 ? -14.355 13.010 25.953 1.00 76.81 97 ARG A O 1
ATOM 706 N N . VAL A 1 98 ? -12.140 12.677 25.929 1.00 72.56 98 VAL A N 1
ATOM 707 C CA . VAL A 1 98 ? -11.912 12.971 27.361 1.00 72.56 98 VAL A CA 1
ATOM 708 C C . VAL A 1 98 ? -11.794 14.480 27.626 1.00 72.56 98 VAL A C 1
ATOM 710 O O . VAL A 1 98 ? -11.904 14.916 28.767 1.00 72.56 98 VAL A O 1
ATOM 713 N N . ARG A 1 99 ? -11.553 15.290 26.587 1.00 62.25 99 ARG A N 1
ATOM 714 C CA . ARG A 1 99 ? -11.351 16.746 26.688 1.00 62.25 99 ARG A CA 1
ATOM 715 C C . ARG A 1 99 ? -12.606 17.580 26.381 1.00 62.25 99 ARG A C 1
ATOM 717 O O . ARG A 1 99 ? -12.477 18.801 26.318 1.00 62.25 99 ARG A O 1
ATOM 724 N N . VAL A 1 100 ? -13.762 16.948 26.159 1.00 54.09 100 VAL A N 1
ATOM 7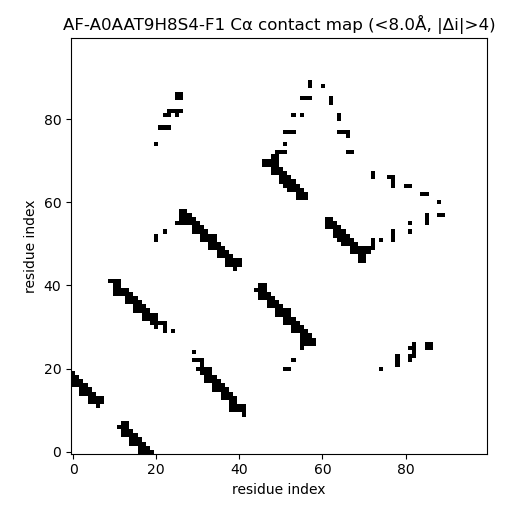25 C CA . VAL A 1 100 ? -15.052 17.613 25.879 1.00 54.09 100 VAL A CA 1
ATOM 726 C C . VAL A 1 100 ? -15.928 17.606 27.120 1.00 54.09 100 VAL A C 1
ATOM 728 O O . VAL A 1 100 ? -15.968 16.549 27.787 1.00 54.09 100 VAL A O 1
#

Solvent-accessible surface area (backbone atoms only — not comparable to full-atom values): 5539 Å² total; per-residue (Å²): 121,51,77,50,74,51,73,42,100,81,39,46,60,33,43,38,39,38,35,79,31,90,66,67,95,31,46,82,43,67,52,34,34,33,39,38,38,39,34,35,43,89,86,65,50,80,43,41,42,21,35,39,38,38,41,36,29,46,88,95,46,72,50,77,47,79,51,68,41,75,51,85,65,71,63,64,60,57,34,54,50,44,42,53,50,33,55,50,51,53,49,52,57,53,55,55,63,73,76,108

Radius of gyration: 17.13 Å; Cα contacts (8 Å, |Δi|>4): 204; chains: 1; bounding box: 35×25×50 Å

Organism: NCBI:txid3074435

pLDDT: mean 91.53, std 9.57, range [54.09, 98.62]

Secondary structure (DSSP, 8-state):
-EEEEEEETTTEEEEEEEEE----S-SSEEEEEEEEEEEE-TTS-EEEEEEEEEEEEETTEEEEEEEEEES---HHHHHHHHHHHHHHHHHHHHHHHHT-

Nearest PDB structures (foldseek):
  8avp-assembly6_L  TM=4.508E-01  e=2.548E+00  Rhizobium sp. AAP43
  8ass-assembly1_B  TM=4.642E-01  e=2.983E+00  Rhizobium sp. AAP43
  8an6-assembly1_A  TM=4.793E-01  e=4.540E+00  Rhizobium sp. AAP43
  8avj-assembly1_A  TM=3.681E-01  e=2.983E+00  Rhizobium sp. AAP43
  3g7g-assembly1_E  TM=4.238E-01  e=5.314E+00  Clostridium acetobutylicum ATCC 824

Foldseek 3Di:
DDWDWDQDPQFGIKIKDKDWQDADPFAPDKTKIWIWIWGAHPVRHIWIKIKIWMWHDHPPDIDIDIDIDIDDDDSVVVRVVSNVVSVVVVVVVVVVVVVD

Mean predicted aligned error: 5.05 Å

Sequence (100 aa):
MRTVRGDALRGGAQVVEVTELPLPEAGDARAGLRLTMTGKASDGVPTRLTVNLAAIRVGEETITLTNGGLGAVLPEVTQAMSQLGADRLREIGRQGRVRV